Protein AF-A0A1J4SB04-F1 (afdb_monomer_lite)

Sequence (82 aa):
MANRIGELQKGVNFMIEGYAEYKRREYCKDVKCPIQLKLESRKEGSEEYEKTRKRCKHACIHTTYEFHHWLIEKGYLIVKGG

Organism: NCBI:txid1817893

pLDDT: mean 86.62, std 18.42, range [41.75, 98.44]

Radius of gyration: 17.86 Å; chains: 1; bounding box: 34×54×36 Å

Foldseek 3Di:
DDDDPDDDPPDDPDDDPPDDDDDPCPVCVVVVPVLVVQLVVDDPPDPSNVVSVVCCVPPNPDDPVSVVVVCVVVPHDDDDDD

Secondary structure (DSSP, 8-state):
--------------PPTT-PPPPTTHHHHH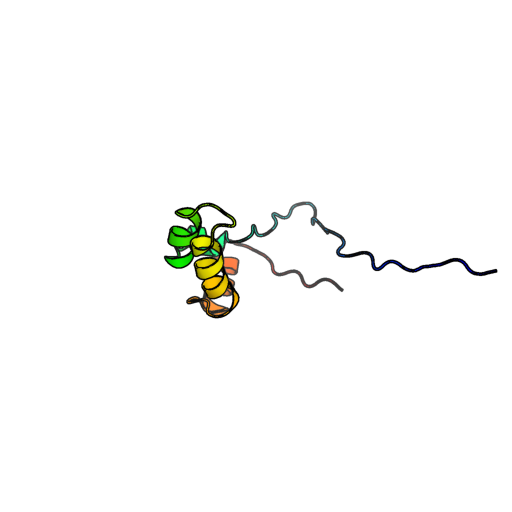TT-HHHHHHHTS-TTSHHHHHHHHHHHHS-SS-HHHHHHHHHHTT-------

Structure (mmCIF, N/CA/C/O backbone):
data_AF-A0A1J4SB04-F1
#
_entry.id   AF-A0A1J4SB04-F1
#
loop_
_atom_site.group_PDB
_atom_site.id
_atom_site.type_symbol
_atom_site.label_atom_id
_atom_site.label_alt_id
_atom_site.label_comp_id
_atom_site.label_asym_id
_atom_site.label_entity_id
_atom_site.label_seq_id
_atom_site.pdbx_PDB_ins_code
_atom_site.Cartn_x
_atom_site.Cartn_y
_atom_site.Cartn_z
_atom_site.occupancy
_atom_site.B_iso_or_equiv
_atom_site.auth_seq_id
_atom_site.auth_comp_id
_atom_site.auth_asym_id
_atom_site.auth_atom_id
_atom_site.pdbx_PDB_model_num
ATOM 1 N N . MET A 1 1 ? 17.764 45.848 12.887 1.00 41.75 1 MET A N 1
ATOM 2 C CA . MET A 1 1 ? 16.601 45.529 12.032 1.00 41.75 1 MET A CA 1
ATOM 3 C C . MET A 1 1 ? 16.453 44.018 12.000 1.00 41.75 1 MET A C 1
ATOM 5 O O . MET A 1 1 ? 17.301 43.354 11.424 1.00 41.75 1 MET A O 1
ATOM 9 N N . ALA A 1 2 ? 15.466 43.469 12.705 1.00 42.41 2 ALA A N 1
ATOM 10 C CA . ALA A 1 2 ? 15.161 42.042 12.674 1.00 42.41 2 ALA A CA 1
ATOM 11 C C . ALA A 1 2 ? 13.980 41.811 11.724 1.00 42.41 2 ALA A C 1
ATOM 13 O O . ALA A 1 2 ? 12.931 42.412 11.935 1.00 42.41 2 ALA A O 1
ATOM 14 N N . ASN A 1 3 ? 14.139 40.954 10.712 1.00 42.41 3 ASN A N 1
ATOM 15 C CA . ASN A 1 3 ? 13.027 40.209 10.110 1.00 42.41 3 ASN A CA 1
ATOM 16 C C . ASN A 1 3 ? 13.588 39.027 9.296 1.00 42.41 3 ASN A C 1
ATOM 18 O O . ASN A 1 3 ? 14.228 39.222 8.271 1.00 42.41 3 ASN A O 1
ATOM 22 N N . ARG A 1 4 ? 13.639 37.839 9.909 1.00 50.56 4 ARG A N 1
ATOM 23 C CA . ARG A 1 4 ? 12.730 36.698 9.667 1.00 50.56 4 ARG A CA 1
ATOM 24 C C . ARG A 1 4 ? 12.819 36.134 8.247 1.00 50.56 4 ARG A C 1
ATOM 26 O O . ARG A 1 4 ? 12.009 36.457 7.392 1.00 50.56 4 ARG A O 1
ATOM 33 N N . ILE A 1 5 ? 13.724 35.175 8.072 1.00 49.78 5 ILE A N 1
ATOM 34 C CA . ILE A 1 5 ? 13.503 34.065 7.138 1.00 49.78 5 ILE A CA 1
ATOM 35 C C . ILE A 1 5 ? 13.388 32.797 7.984 1.00 49.78 5 ILE A C 1
ATOM 37 O O . ILE A 1 5 ? 14.286 31.965 8.060 1.00 49.78 5 ILE A O 1
ATOM 41 N N . GLY A 1 6 ? 12.299 32.732 8.745 1.00 42.94 6 GLY A N 1
ATOM 42 C CA . GLY A 1 6 ? 11.805 31.487 9.301 1.00 42.94 6 GLY A CA 1
ATOM 43 C C . GLY A 1 6 ? 10.618 31.082 8.451 1.00 42.94 6 GLY A C 1
ATOM 44 O O . GLY A 1 6 ? 9.626 31.795 8.479 1.00 42.94 6 GLY A O 1
ATOM 45 N N . GLU A 1 7 ? 10.759 30.006 7.680 1.00 42.56 7 GLU A N 1
ATOM 46 C CA . GLU A 1 7 ? 9.747 28.960 7.496 1.00 42.56 7 GLU A CA 1
ATOM 47 C C . GLU A 1 7 ? 10.262 27.921 6.491 1.00 42.56 7 GLU A C 1
ATOM 49 O O . GLU A 1 7 ? 10.509 28.193 5.319 1.00 42.56 7 GLU A O 1
ATOM 54 N N . LEU A 1 8 ? 10.457 26.704 6.999 1.00 44.34 8 LEU A N 1
ATOM 55 C CA . LEU A 1 8 ? 10.715 25.498 6.227 1.00 44.34 8 LEU A CA 1
ATOM 56 C C . LEU A 1 8 ? 9.606 25.303 5.183 1.00 44.34 8 LEU A C 1
ATOM 58 O O . LEU A 1 8 ? 8.475 24.965 5.542 1.00 44.34 8 LEU A O 1
ATOM 62 N N . GLN A 1 9 ? 9.935 25.433 3.898 1.00 45.03 9 GLN A N 1
ATOM 63 C CA . GLN A 1 9 ? 9.077 24.940 2.825 1.00 45.03 9 GLN A CA 1
ATOM 64 C C . GLN A 1 9 ? 9.052 23.407 2.877 1.00 45.03 9 GLN A C 1
ATOM 66 O O . GLN A 1 9 ? 9.941 22.713 2.387 1.00 45.03 9 GLN A O 1
ATOM 71 N N . LYS A 1 10 ? 8.018 22.865 3.524 1.00 50.25 10 LYS A N 1
ATOM 72 C CA . LYS A 1 10 ? 7.646 21.456 3.420 1.00 50.25 10 LYS A CA 1
ATOM 73 C C . LYS A 1 10 ? 7.298 21.140 1.961 1.00 50.25 10 LYS A C 1
ATOM 75 O O . LYS A 1 10 ? 6.274 21.602 1.481 1.00 50.25 10 LYS A O 1
ATOM 80 N N . GLY A 1 11 ? 8.124 20.306 1.328 1.00 45.97 11 GLY A N 1
ATOM 81 C CA . GLY A 1 11 ? 7.753 19.395 0.242 1.00 45.97 11 GLY A CA 1
ATOM 82 C C . GLY A 1 11 ? 7.279 20.048 -1.054 1.00 45.97 11 GLY A C 1
ATOM 83 O O . GLY A 1 11 ? 6.091 20.297 -1.236 1.00 45.97 11 GLY A O 1
ATOM 84 N N . VAL A 1 12 ? 8.197 20.223 -2.002 1.00 54.97 12 VAL A N 1
ATOM 85 C CA . VAL A 1 12 ? 7.841 20.464 -3.403 1.00 54.97 12 VAL A CA 1
ATOM 86 C C . VAL A 1 12 ? 7.153 19.195 -3.927 1.00 54.97 12 VAL A C 1
ATOM 88 O O . VAL A 1 12 ? 7.784 18.143 -4.001 1.00 54.97 12 VAL A O 1
ATOM 91 N N . ASN A 1 13 ? 5.855 19.262 -4.238 1.00 59.91 13 ASN A N 1
ATOM 92 C CA . ASN A 1 13 ? 5.140 18.176 -4.913 1.00 59.91 13 ASN A CA 1
ATOM 93 C C . ASN A 1 13 ? 5.569 18.166 -6.386 1.00 59.91 13 ASN A C 1
ATOM 95 O O . ASN A 1 13 ? 4.976 18.855 -7.215 1.00 59.91 13 ASN A O 1
ATOM 99 N N . PHE A 1 14 ? 6.668 17.477 -6.685 1.00 64.00 14 PHE A N 1
ATOM 100 C CA . PHE A 1 14 ? 7.220 17.391 -8.032 1.00 64.00 14 PHE A CA 1
ATOM 101 C C . PHE A 1 14 ? 6.489 16.300 -8.819 1.00 64.00 14 PHE A C 1
ATOM 103 O O . PHE A 1 14 ? 6.888 15.138 -8.810 1.00 64.00 14 PHE A O 1
ATOM 110 N N . MET A 1 15 ? 5.405 16.683 -9.495 1.00 76.06 15 MET A N 1
ATOM 111 C CA . MET A 1 15 ? 4.819 15.841 -10.535 1.00 76.06 15 MET A CA 1
ATOM 112 C C . MET A 1 15 ? 5.747 15.850 -11.750 1.00 76.06 15 MET A C 1
ATOM 114 O O . MET A 1 15 ? 6.010 16.906 -12.324 1.00 76.06 15 MET A O 1
ATOM 118 N N . ILE A 1 16 ? 6.248 14.675 -12.130 1.00 84.62 16 ILE A N 1
ATOM 119 C CA . ILE A 1 16 ? 7.068 14.517 -13.333 1.00 84.62 16 ILE A CA 1
ATOM 120 C C . ILE A 1 16 ? 6.121 14.409 -14.526 1.00 84.62 16 ILE A C 1
ATOM 122 O O . ILE A 1 16 ? 5.315 13.481 -14.599 1.00 84.62 16 ILE A O 1
ATOM 126 N N . GLU A 1 17 ? 6.198 15.362 -15.453 1.00 87.69 17 GLU A N 1
ATOM 127 C CA . GLU A 1 17 ? 5.373 15.349 -16.661 1.00 87.69 17 GLU A CA 1
ATOM 128 C C . GLU A 1 17 ? 5.562 14.033 -17.432 1.00 87.69 17 GLU A C 1
ATOM 130 O O . GLU A 1 17 ? 6.685 13.577 -17.647 1.00 87.69 17 GLU A O 1
ATOM 135 N N . GLY A 1 18 ? 4.451 13.395 -17.810 1.00 88.25 18 GLY A N 1
ATOM 136 C CA . GLY A 1 18 ? 4.452 12.085 -18.468 1.00 88.25 18 GLY A CA 1
ATOM 137 C C . GLY A 1 18 ? 4.503 10.874 -17.527 1.00 88.25 18 GLY A C 1
ATOM 138 O O . GLY A 1 18 ? 4.444 9.748 -18.014 1.00 88.25 18 GLY A O 1
ATOM 139 N N . TYR A 1 19 ? 4.557 11.069 -16.203 1.00 89.12 19 TYR A N 1
ATOM 140 C CA . TYR A 1 19 ? 4.573 9.981 -15.218 1.00 89.12 19 TYR A CA 1
ATOM 141 C C . TYR A 1 19 ? 3.321 9.983 -14.337 1.00 89.12 19 TYR A C 1
ATOM 143 O O . TYR A 1 19 ? 2.795 11.029 -13.958 1.00 89.12 19 TYR A O 1
ATOM 151 N N . ALA A 1 20 ? 2.865 8.785 -13.963 1.00 89.44 20 ALA A N 1
ATOM 152 C CA . ALA A 1 20 ? 1.830 8.603 -12.951 1.00 89.44 20 ALA A CA 1
ATOM 153 C C . ALA A 1 20 ? 2.462 8.422 -11.563 1.00 89.44 20 ALA A C 1
ATOM 155 O O . ALA A 1 20 ? 3.398 7.641 -11.390 1.00 89.44 20 ALA A O 1
ATOM 156 N N . GLU A 1 21 ? 1.925 9.113 -10.558 1.00 91.25 21 GLU A N 1
ATOM 157 C CA . GLU A 1 21 ? 2.378 8.964 -9.174 1.00 91.25 21 GLU A CA 1
ATOM 158 C C . GLU A 1 21 ? 1.745 7.747 -8.489 1.00 91.25 21 GLU A C 1
ATOM 160 O O . GLU A 1 21 ? 0.559 7.451 -8.665 1.00 91.25 21 GLU A O 1
ATOM 165 N N . TYR A 1 22 ? 2.528 7.076 -7.640 1.00 93.62 22 TYR A N 1
ATOM 166 C CA . TYR A 1 22 ? 2.027 6.013 -6.773 1.00 93.62 22 TYR A CA 1
ATOM 167 C C . TYR A 1 22 ? 0.988 6.558 -5.789 1.00 93.62 22 TYR A C 1
ATOM 169 O O . TYR A 1 22 ? 1.263 7.471 -5.000 1.00 93.62 22 TYR A O 1
ATOM 177 N N . LYS A 1 23 ? -0.210 5.966 -5.773 1.00 94.38 23 LYS A N 1
ATOM 178 C CA . LYS A 1 23 ? -1.269 6.380 -4.852 1.00 94.38 23 LYS A CA 1
ATOM 179 C C . LYS A 1 23 ? -1.121 5.657 -3.521 1.00 94.38 23 LYS A C 1
ATOM 181 O O . LYS A 1 23 ? -0.869 4.456 -3.428 1.00 94.38 23 LYS A O 1
ATOM 186 N N . ARG A 1 24 ? -1.341 6.388 -2.425 1.00 92.12 24 ARG A N 1
ATOM 187 C CA . ARG A 1 24 ? -1.293 5.814 -1.073 1.00 92.12 24 ARG A CA 1
ATOM 188 C C . ARG A 1 24 ? -2.210 4.583 -0.977 1.00 92.12 24 ARG A C 1
ATOM 190 O O . ARG A 1 24 ? -3.412 4.692 -1.208 1.00 92.12 24 ARG A O 1
ATOM 197 N N . ARG A 1 25 ? -1.637 3.460 -0.516 1.00 95.06 25 ARG A N 1
ATOM 198 C CA . ARG A 1 25 ? -2.287 2.141 -0.324 1.00 95.06 25 ARG A CA 1
ATOM 199 C C . ARG A 1 25 ? -2.695 1.428 -1.618 1.00 95.06 25 ARG A C 1
ATOM 201 O O . ARG A 1 25 ? -3.424 0.446 -1.535 1.00 95.06 25 ARG A O 1
ATOM 208 N N . GLU A 1 26 ? -2.240 1.880 -2.781 1.00 97.75 26 GLU A N 1
ATOM 209 C CA . GLU A 1 26 ? -2.552 1.233 -4.060 1.00 97.75 26 GLU A CA 1
ATOM 210 C C . GLU A 1 26 ? -2.088 -0.227 -4.091 1.00 97.75 26 GLU A C 1
ATOM 212 O O . GLU A 1 26 ? -2.903 -1.106 -4.359 1.00 97.75 26 GLU A O 1
ATOM 217 N N . TYR A 1 27 ? -0.857 -0.501 -3.642 1.00 98.19 27 TYR A N 1
ATOM 218 C CA . TYR A 1 27 ? -0.358 -1.868 -3.459 1.00 98.19 27 TYR A CA 1
ATOM 219 C C . TYR A 1 27 ? -1.282 -2.710 -2.570 1.00 98.19 27 TYR A C 1
ATOM 221 O O . TYR A 1 27 ? -1.769 -3.761 -2.978 1.00 98.19 27 TYR A O 1
ATOM 229 N N . CYS A 1 28 ? -1.577 -2.228 -1.355 1.00 98.19 28 CYS A N 1
ATOM 230 C CA . CYS A 1 28 ? -2.375 -2.973 -0.379 1.00 98.19 28 CYS A CA 1
ATOM 231 C C . CYS A 1 28 ? -3.793 -3.282 -0.879 1.00 98.19 28 CYS A C 1
ATOM 233 O O . CYS A 1 28 ? -4.370 -4.290 -0.474 1.00 98.19 28 CYS A O 1
ATOM 235 N N . LYS A 1 29 ? -4.366 -2.406 -1.713 1.00 98.12 29 LYS A N 1
ATOM 236 C CA . LYS A 1 29 ? -5.668 -2.624 -2.351 1.00 98.12 29 LYS A CA 1
ATOM 237 C C . LYS A 1 29 ? -5.580 -3.696 -3.432 1.00 98.12 29 LYS A C 1
ATOM 239 O O . LYS A 1 29 ? -6.417 -4.594 -3.440 1.00 98.12 29 LYS A O 1
ATOM 244 N N . ASP A 1 30 ? -4.562 -3.627 -4.287 1.00 98.31 30 ASP A N 1
ATOM 245 C CA . ASP A 1 30 ? -4.375 -4.569 -5.394 1.00 98.31 30 ASP A CA 1
ATOM 246 C C . ASP A 1 30 ? -4.166 -6.004 -4.887 1.00 98.31 30 ASP A C 1
ATOM 248 O O . ASP A 1 30 ? -4.866 -6.925 -5.303 1.00 98.31 30 ASP A O 1
ATOM 252 N N . VAL A 1 31 ? -3.306 -6.187 -3.877 1.00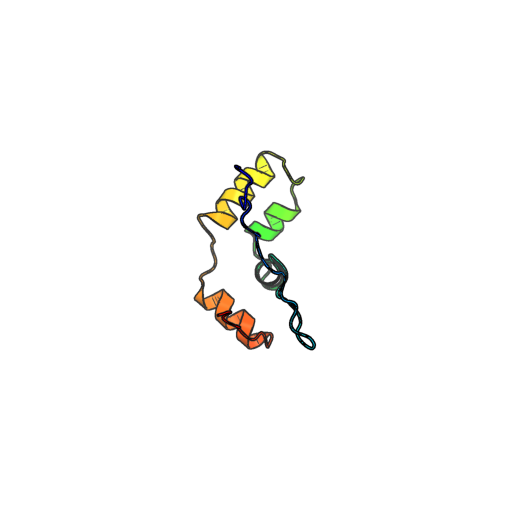 98.00 31 VAL A N 1
ATOM 253 C CA . VAL A 1 31 ? -3.051 -7.508 -3.266 1.00 98.00 31 VAL A CA 1
ATOM 254 C C . VAL A 1 31 ? -4.119 -7.942 -2.256 1.00 98.00 31 VAL A C 1
ATOM 256 O O . VAL A 1 31 ? -3.962 -8.961 -1.585 1.00 98.00 31 VAL A O 1
ATOM 259 N N . LYS A 1 32 ? -5.208 -7.172 -2.112 1.00 98.00 32 LYS A N 1
ATOM 260 C CA . LYS A 1 32 ? -6.316 -7.439 -1.178 1.00 98.00 32 LYS A CA 1
ATOM 261 C C . LYS A 1 32 ? -5.845 -7.674 0.262 1.00 98.00 32 LYS A C 1
ATOM 263 O O . LYS A 1 32 ? -6.289 -8.601 0.941 1.00 98.00 32 LYS A O 1
ATOM 268 N N . CYS A 1 33 ? -4.951 -6.813 0.748 1.00 98.12 33 CYS A N 1
ATOM 269 C CA . CYS A 1 33 ? -4.412 -6.898 2.100 1.00 98.12 33 CYS A CA 1
ATOM 270 C C . CYS A 1 33 ? -5.553 -6.943 3.142 1.00 98.12 33 CYS A C 1
ATOM 272 O O . CYS A 1 33 ? -6.357 -6.005 3.210 1.00 98.12 33 CYS A O 1
ATOM 274 N N . PRO A 1 34 ? -5.615 -7.957 4.025 1.00 97.69 34 PRO A N 1
ATOM 275 C CA . PRO A 1 34 ? -6.700 -8.086 5.001 1.00 97.69 34 PRO A CA 1
ATOM 276 C C . PRO A 1 34 ? -6.743 -6.921 5.999 1.00 97.69 34 PRO A C 1
ATOM 278 O O . PRO A 1 34 ? -7.810 -6.563 6.498 1.00 97.69 34 PRO A O 1
ATOM 281 N N . ILE A 1 35 ? -5.595 -6.289 6.277 1.00 97.19 35 ILE A N 1
ATOM 282 C CA . ILE A 1 35 ? -5.543 -5.087 7.117 1.00 97.19 35 ILE A CA 1
ATOM 283 C C . ILE A 1 35 ? -6.175 -3.892 6.400 1.00 97.19 35 ILE A C 1
ATOM 285 O O . ILE A 1 35 ? -6.899 -3.138 7.042 1.00 97.19 35 ILE A O 1
ATOM 289 N N . GLN A 1 36 ? -5.946 -3.738 5.092 1.00 97.62 36 GLN A N 1
ATOM 290 C CA . GLN A 1 36 ? -6.548 -2.666 4.295 1.00 97.62 36 GLN A CA 1
ATOM 291 C C . GLN A 1 36 ? -8.064 -2.849 4.174 1.00 97.62 36 GLN A C 1
ATOM 293 O O . GLN A 1 36 ? -8.798 -1.898 4.425 1.00 97.62 36 GLN A O 1
ATOM 298 N N . LEU A 1 37 ? -8.535 -4.071 3.907 1.00 97.12 37 LEU A N 1
ATOM 299 C CA . LEU A 1 37 ? -9.969 -4.383 3.862 1.00 97.12 37 LEU A CA 1
ATOM 300 C C . LEU A 1 37 ? -10.654 -4.085 5.203 1.00 97.12 37 LEU A C 1
ATOM 302 O O . LEU A 1 37 ? -11.704 -3.447 5.255 1.00 97.12 37 LEU A O 1
ATOM 306 N N . LYS A 1 38 ? -10.025 -4.487 6.316 1.00 97.06 38 LYS A N 1
ATOM 307 C CA . LYS A 1 38 ? -10.518 -4.166 7.661 1.00 97.06 38 LYS A CA 1
ATOM 308 C C . LYS A 1 38 ? -10.496 -2.666 7.942 1.00 97.06 38 LYS A C 1
ATOM 310 O O . LYS A 1 38 ? -11.343 -2.187 8.682 1.00 97.06 38 LYS A O 1
ATOM 315 N N . LEU A 1 39 ? -9.519 -1.936 7.413 1.00 96.69 39 LEU A N 1
ATOM 316 C CA . LEU A 1 39 ? -9.420 -0.493 7.595 1.00 96.69 39 LEU A CA 1
ATOM 317 C C . LEU A 1 39 ? -10.546 0.238 6.850 1.00 96.69 39 LEU A C 1
ATOM 319 O O . LEU A 1 39 ? -11.148 1.144 7.414 1.00 96.69 39 LEU A O 1
ATOM 323 N N . GLU A 1 40 ? -10.860 -0.187 5.626 1.00 96.50 40 GLU A N 1
ATOM 324 C CA . GLU A 1 40 ? -11.939 0.373 4.797 1.00 96.50 40 GLU A CA 1
ATOM 325 C C . GLU A 1 40 ? -13.336 0.045 5.328 1.00 96.50 40 GLU A C 1
ATOM 327 O O . GLU A 1 40 ? -14.271 0.810 5.116 1.00 96.50 40 GLU A O 1
ATOM 332 N N . SER A 1 41 ? -13.481 -1.044 6.087 1.00 96.62 41 SER A N 1
ATOM 333 C CA . SER A 1 41 ? -14.741 -1.390 6.751 1.00 96.62 41 SER A CA 1
ATOM 334 C C . SER A 1 41 ? -15.022 -0.564 8.018 1.00 96.62 41 SER A C 1
ATOM 336 O O . SER A 1 41 ? -15.979 -0.863 8.735 1.00 96.62 41 SER A O 1
ATOM 338 N N . ARG A 1 42 ? -14.156 0.388 8.392 1.00 96.38 42 ARG A N 1
ATOM 339 C CA . ARG A 1 42 ? -14.286 1.200 9.614 1.00 96.38 42 ARG A CA 1
ATOM 340 C C . ARG A 1 42 ? -14.422 2.670 9.253 1.00 96.38 42 ARG A C 1
ATOM 342 O O . ARG A 1 42 ? -13.808 3.147 8.305 1.00 96.38 42 ARG A O 1
ATOM 349 N N . LYS A 1 43 ? -15.186 3.406 10.061 1.00 96.88 43 LYS A N 1
ATOM 350 C CA . LYS A 1 43 ? -15.290 4.860 9.933 1.00 96.88 43 LYS A CA 1
ATOM 351 C C . LYS A 1 43 ? -13.921 5.485 10.185 1.00 96.88 43 LYS A C 1
ATOM 353 O O . LYS A 1 43 ? -13.326 5.251 11.237 1.00 96.88 43 LYS A O 1
ATOM 358 N N . GLU A 1 44 ? -13.433 6.281 9.244 1.00 95.12 44 GLU A N 1
ATOM 359 C CA . GLU A 1 44 ? -12.171 6.998 9.407 1.00 95.12 44 GLU A CA 1
ATOM 360 C C . GLU A 1 44 ? -12.185 7.861 10.681 1.00 95.12 44 GLU A C 1
ATOM 362 O O . GLU A 1 44 ? -13.196 8.478 11.020 1.00 95.12 44 GLU A O 1
ATOM 367 N N . GLY A 1 45 ? -11.079 7.832 11.429 1.00 94.88 45 GLY A N 1
ATOM 368 C CA . GLY A 1 45 ? -10.940 8.519 12.717 1.00 94.88 45 GLY A CA 1
ATOM 369 C C . GLY A 1 45 ? -11.615 7.834 13.914 1.00 94.88 45 GLY A C 1
ATOM 370 O O . GLY A 1 45 ? -11.428 8.291 15.037 1.00 94.88 45 GLY A O 1
ATOM 371 N N . SER A 1 46 ? -12.365 6.739 13.720 1.00 97.94 46 SER A N 1
ATOM 372 C CA . SER A 1 46 ? -12.849 5.918 14.845 1.00 97.94 46 SER A CA 1
ATOM 373 C C . SER A 1 46 ? -11.697 5.243 15.595 1.00 97.94 46 SER A C 1
ATOM 375 O O . SER A 1 46 ? -10.611 5.031 15.044 1.00 97.94 46 SER A O 1
ATOM 377 N N . GLU A 1 47 ? -11.940 4.847 16.844 1.00 97.88 47 GLU A N 1
ATOM 378 C CA . GLU A 1 47 ? -10.946 4.136 17.649 1.00 97.88 47 GLU A CA 1
ATOM 379 C C . GLU A 1 47 ? -10.508 2.824 16.975 1.00 97.88 47 GLU A C 1
ATOM 381 O O . GLU A 1 47 ? -9.314 2.519 16.897 1.00 97.88 47 GLU A O 1
ATOM 386 N N . GLU A 1 48 ? -11.448 2.068 16.403 1.00 97.12 48 GLU A N 1
ATOM 387 C CA . GLU A 1 48 ? -11.151 0.821 15.700 1.00 97.12 48 GLU A CA 1
ATOM 388 C C . GLU A 1 48 ? -10.374 1.054 14.400 1.00 97.12 48 GLU A C 1
ATOM 390 O O . GLU A 1 48 ? -9.497 0.246 14.054 1.00 97.12 48 GLU A O 1
ATOM 395 N N . TYR A 1 49 ? -10.664 2.149 13.687 1.00 97.81 49 TYR A N 1
ATOM 396 C CA . TYR A 1 49 ? -9.891 2.567 12.518 1.00 97.81 49 TYR A CA 1
ATOM 397 C C . TYR A 1 49 ? -8.454 2.891 12.921 1.00 97.81 49 TYR A C 1
ATOM 399 O O . TYR A 1 49 ? -7.523 2.316 12.358 1.00 97.81 49 TYR A O 1
ATOM 407 N N . GLU A 1 50 ? -8.247 3.723 13.944 1.00 97.81 50 GLU A N 1
ATOM 408 C CA . GLU A 1 50 ? -6.904 4.111 14.383 1.00 97.81 50 GLU A CA 1
ATOM 409 C C . GLU A 1 50 ? -6.113 2.932 14.960 1.00 97.81 50 GLU A C 1
ATOM 411 O O . GLU A 1 50 ? -4.916 2.794 14.689 1.00 97.81 50 GLU A O 1
ATOM 416 N N . LYS A 1 51 ? -6.766 2.010 15.676 1.00 96.38 51 LYS A N 1
ATOM 417 C CA . LYS A 1 51 ? -6.139 0.761 16.134 1.00 96.38 51 LYS A CA 1
ATOM 418 C C . LYS A 1 51 ? -5.680 -0.102 14.956 1.00 96.38 51 LYS A C 1
ATOM 420 O O . LYS A 1 51 ? -4.558 -0.613 14.964 1.00 96.38 51 LYS A O 1
ATOM 425 N N . THR A 1 52 ? -6.505 -0.230 13.917 1.00 96.69 52 THR A N 1
ATOM 426 C CA . THR A 1 52 ? -6.151 -0.974 12.694 1.00 96.69 52 THR A CA 1
ATOM 427 C C . THR A 1 52 ? -5.033 -0.268 11.918 1.00 96.69 52 THR A C 1
ATOM 429 O O . THR A 1 52 ? -4.059 -0.900 11.502 1.00 96.69 52 THR A O 1
ATOM 432 N N . ARG A 1 53 ? -5.102 1.062 11.800 1.00 96.56 53 ARG A N 1
ATOM 433 C CA . ARG A 1 53 ? -4.097 1.906 11.144 1.00 96.56 53 ARG A CA 1
ATOM 434 C C . ARG A 1 53 ? -2.736 1.829 11.833 1.00 96.56 53 ARG A C 1
ATOM 436 O O . ARG A 1 53 ? -1.717 1.738 11.148 1.00 96.56 53 ARG A O 1
ATOM 443 N N . LYS A 1 54 ? -2.698 1.808 13.171 1.00 97.00 54 LYS A N 1
ATOM 444 C CA . LYS A 1 54 ? -1.459 1.618 13.946 1.00 97.00 54 LYS A CA 1
ATOM 445 C C . LYS A 1 54 ? -0.753 0.317 13.576 1.00 97.00 54 LYS A C 1
ATOM 447 O O . LYS A 1 54 ? 0.467 0.340 13.430 1.00 97.00 54 LYS A O 1
ATOM 452 N N . ARG A 1 55 ? -1.498 -0.775 13.363 1.00 93.81 55 ARG A N 1
ATOM 453 C CA . ARG A 1 55 ? -0.928 -2.045 12.890 1.00 93.81 55 ARG A CA 1
ATOM 454 C C . ARG A 1 55 ? -0.335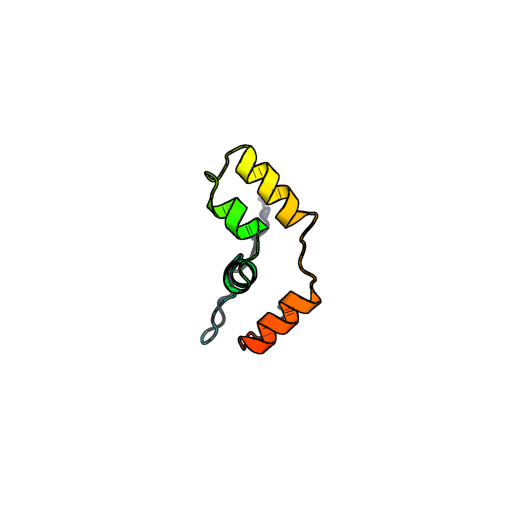 -1.907 11.489 1.00 93.81 55 ARG A C 1
ATOM 456 O O . ARG A 1 55 ? 0.812 -2.279 11.299 1.00 93.81 55 ARG A O 1
ATOM 463 N N . CYS A 1 56 ? -1.056 -1.295 10.547 1.00 94.12 56 CYS A N 1
ATOM 464 C CA . CYS A 1 56 ? -0.532 -1.038 9.199 1.00 94.12 56 CYS A CA 1
ATOM 465 C C . CYS A 1 56 ? 0.771 -0.215 9.211 1.00 94.12 56 CYS A C 1
ATOM 467 O O . CYS A 1 56 ? 1.645 -0.450 8.384 1.00 94.12 56 CYS A O 1
ATOM 469 N N . LYS A 1 57 ? 0.902 0.747 10.135 1.00 94.56 57 LYS A N 1
ATOM 470 C CA . LYS A 1 57 ? 2.059 1.651 10.207 1.00 94.56 57 LYS A CA 1
ATOM 471 C C . LYS A 1 57 ? 3.293 1.031 10.873 1.00 94.56 57 LYS A C 1
ATOM 473 O O . LYS A 1 57 ? 4.400 1.325 10.442 1.00 94.56 57 LYS A O 1
ATOM 478 N N . HIS A 1 58 ? 3.115 0.232 11.926 1.00 96.38 58 HIS A N 1
ATOM 479 C CA . HIS A 1 58 ? 4.235 -0.232 12.764 1.00 96.38 58 HIS A CA 1
ATOM 480 C C . HIS A 1 58 ? 4.486 -1.744 12.690 1.00 96.38 58 HIS A C 1
ATOM 482 O O . HIS A 1 58 ? 5.513 -2.208 13.165 1.00 96.38 58 HIS A O 1
ATOM 488 N N . ALA A 1 59 ? 3.554 -2.514 12.126 1.00 95.44 59 ALA A N 1
ATOM 489 C CA . ALA A 1 59 ? 3.618 -3.972 12.045 1.00 95.44 59 ALA A CA 1
ATOM 490 C C . ALA A 1 59 ? 2.938 -4.455 10.752 1.00 95.44 59 ALA A C 1
ATOM 492 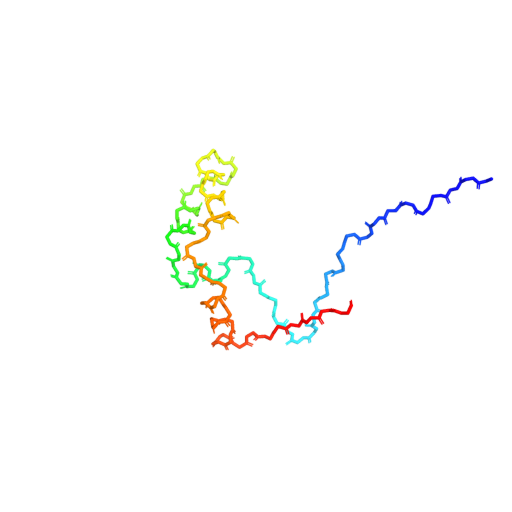O O . ALA A 1 59 ? 1.977 -5.234 10.780 1.00 95.44 59 ALA A O 1
ATOM 493 N N . CYS A 1 60 ? 3.387 -3.906 9.618 1.00 96.62 60 CYS A N 1
ATOM 494 C CA . CYS A 1 60 ? 2.913 -4.323 8.304 1.00 96.62 60 CYS A CA 1
ATOM 495 C C . CYS A 1 60 ? 3.183 -5.822 8.104 1.00 96.62 60 CYS A C 1
ATOM 497 O O . CYS A 1 60 ? 4.245 -6.312 8.474 1.00 96.62 60 CYS A O 1
ATOM 499 N N . ILE A 1 61 ? 2.215 -6.540 7.528 1.00 97.31 61 ILE A N 1
ATOM 500 C CA . ILE A 1 61 ? 2.362 -7.971 7.213 1.00 97.31 61 ILE A CA 1
ATOM 501 C C . ILE A 1 61 ? 3.126 -8.210 5.908 1.00 97.31 61 ILE A C 1
ATOM 503 O O . ILE A 1 61 ? 3.522 -9.337 5.647 1.00 97.31 61 ILE A O 1
ATOM 507 N N . HIS A 1 62 ? 3.291 -7.163 5.096 1.00 97.62 62 HIS A N 1
ATOM 508 C CA . HIS A 1 62 ? 4.026 -7.219 3.843 1.00 97.62 62 HIS A CA 1
ATOM 509 C C . HIS A 1 62 ? 5.454 -6.739 4.043 1.00 97.62 62 HIS A C 1
ATOM 511 O O . HIS A 1 62 ? 5.718 -5.808 4.810 1.00 97.62 62 HIS A O 1
ATOM 517 N N . THR A 1 63 ? 6.358 -7.352 3.299 1.00 97.81 63 THR A N 1
ATOM 518 C CA . THR A 1 63 ? 7.765 -6.988 3.245 1.00 97.81 63 THR A CA 1
ATOM 519 C C . THR A 1 63 ? 8.003 -5.888 2.216 1.00 97.81 63 THR A C 1
ATOM 521 O O . THR A 1 63 ? 7.259 -5.715 1.249 1.00 97.81 63 THR A O 1
ATOM 524 N N . THR A 1 64 ? 9.105 -5.162 2.388 1.00 96.69 64 THR A N 1
ATOM 525 C CA . THR A 1 64 ? 9.587 -4.203 1.387 1.00 96.69 64 THR A CA 1
ATOM 526 C C . THR A 1 64 ? 9.858 -4.881 0.039 1.00 96.69 64 THR A C 1
ATOM 528 O O . THR A 1 64 ? 9.647 -4.276 -1.006 1.00 96.69 64 THR A O 1
ATOM 531 N N . TYR A 1 65 ? 10.301 -6.142 0.052 1.00 97.75 65 TYR A N 1
AT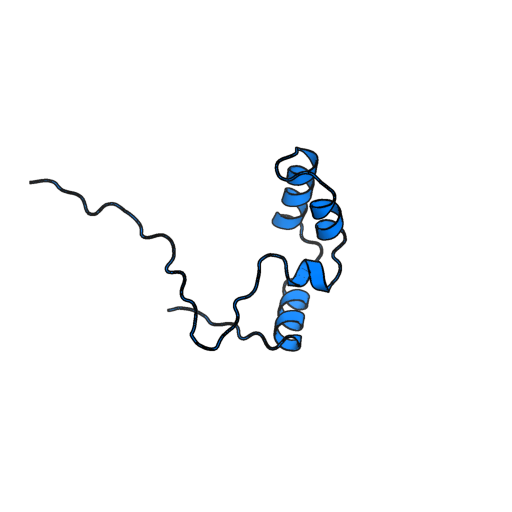OM 532 C CA . TYR A 1 65 ? 10.575 -6.916 -1.158 1.00 97.75 65 TYR A CA 1
ATOM 533 C C . TYR A 1 65 ? 9.310 -7.138 -1.995 1.00 97.75 65 TYR A C 1
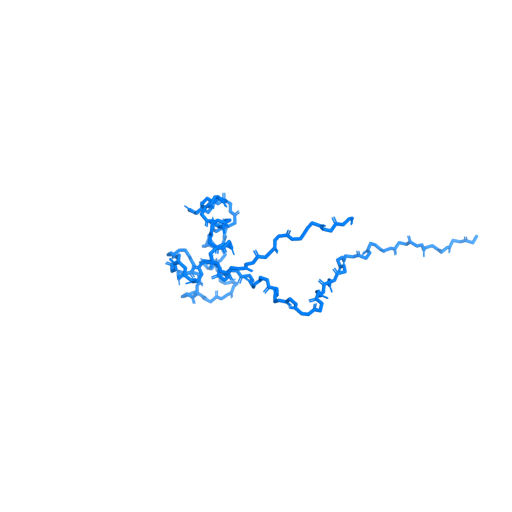ATOM 535 O O . TYR A 1 65 ? 9.309 -6.807 -3.176 1.00 97.75 65 TYR A O 1
ATOM 543 N N . GLU A 1 66 ? 8.219 -7.609 -1.381 1.00 98.44 66 GLU A N 1
ATOM 544 C CA . GLU A 1 66 ? 6.937 -7.812 -2.078 1.00 98.44 66 GLU A CA 1
ATOM 545 C C . GLU A 1 66 ? 6.427 -6.509 -2.705 1.00 98.44 66 GLU A C 1
ATOM 547 O O . GLU A 1 66 ? 6.003 -6.492 -3.858 1.00 98.44 66 GLU A O 1
ATOM 552 N N . PHE A 1 67 ? 6.531 -5.397 -1.970 1.00 97.81 67 PHE A N 1
ATOM 553 C CA . PHE A 1 67 ? 6.135 -4.091 -2.488 1.00 97.81 67 PHE A CA 1
ATOM 554 C C . PHE A 1 67 ? 6.986 -3.654 -3.690 1.00 97.81 67 PHE A C 1
ATOM 556 O O . PHE A 1 67 ? 6.440 -3.197 -4.692 1.00 97.81 67 PHE A O 1
ATOM 563 N N . HIS A 1 68 ? 8.312 -3.804 -3.623 1.00 97.12 68 HIS A N 1
ATOM 564 C CA . HIS A 1 68 ? 9.189 -3.440 -4.738 1.00 97.12 68 HIS A CA 1
ATOM 565 C C . HIS A 1 68 ? 8.972 -4.318 -5.971 1.00 97.12 68 HIS A C 1
ATOM 567 O O . HIS A 1 68 ? 8.959 -3.796 -7.082 1.00 97.12 68 HIS A O 1
ATOM 573 N N . HIS A 1 69 ? 8.764 -5.621 -5.789 1.00 97.88 69 HIS A N 1
ATOM 574 C CA . HIS A 1 69 ? 8.434 -6.512 -6.899 1.00 97.88 69 HIS A CA 1
ATOM 575 C C . HIS A 1 69 ? 7.133 -6.098 -7.576 1.00 97.88 69 HIS A C 1
ATOM 577 O O . HIS A 1 69 ? 7.103 -5.939 -8.794 1.00 97.88 69 HIS A O 1
ATOM 583 N N . TRP A 1 70 ? 6.102 -5.802 -6.788 1.00 98.38 70 TRP A N 1
ATOM 584 C CA . TRP A 1 70 ? 4.843 -5.299 -7.320 1.00 98.38 70 TRP A CA 1
ATOM 585 C C . TRP A 1 70 ? 5.009 -3.981 -8.095 1.00 98.38 70 TRP A C 1
ATOM 587 O O . TRP A 1 70 ? 4.418 -3.817 -9.160 1.00 98.38 70 TRP A O 1
ATOM 597 N N . LEU A 1 71 ? 5.839 -3.046 -7.612 1.00 97.31 71 LEU A N 1
ATOM 598 C CA . LEU A 1 71 ? 6.122 -1.801 -8.339 1.00 97.31 71 LEU A CA 1
ATOM 599 C C . LEU A 1 71 ? 6.727 -2.076 -9.723 1.00 97.31 71 LEU A C 1
ATOM 601 O O . LEU A 1 71 ? 6.286 -1.479 -10.704 1.00 97.31 71 LEU A O 1
ATOM 605 N N . ILE A 1 72 ? 7.696 -2.993 -9.802 1.00 96.50 72 ILE A N 1
ATOM 606 C CA . ILE A 1 72 ? 8.339 -3.392 -11.062 1.00 96.50 72 ILE A CA 1
ATOM 607 C C . ILE A 1 72 ? 7.314 -4.036 -12.003 1.00 96.50 72 ILE A C 1
ATOM 609 O O . ILE A 1 72 ? 7.234 -3.658 -13.169 1.00 96.50 72 ILE A O 1
ATOM 613 N N . GLU A 1 73 ? 6.487 -4.953 -11.497 1.00 97.88 73 GLU A N 1
ATOM 614 C CA . GLU A 1 73 ? 5.441 -5.632 -12.276 1.00 97.88 73 GLU A CA 1
ATOM 615 C C . GLU A 1 73 ? 4.392 -4.664 -12.840 1.00 97.88 73 GLU A C 1
ATOM 617 O O . GLU A 1 73 ? 3.867 -4.881 -13.931 1.00 97.88 73 GLU A O 1
ATOM 622 N N . LYS A 1 74 ? 4.093 -3.578 -12.119 1.00 97.12 74 LYS A N 1
ATOM 623 C CA . LYS A 1 74 ? 3.166 -2.526 -12.565 1.00 97.12 74 LYS A CA 1
ATOM 624 C C . LYS A 1 74 ? 3.829 -1.436 -13.414 1.00 97.12 74 LYS A C 1
ATOM 626 O O . LYS A 1 74 ? 3.137 -0.521 -13.852 1.00 97.12 74 LYS A O 1
ATOM 631 N N . GLY A 1 75 ? 5.137 -1.524 -13.658 1.00 95.44 75 GLY A N 1
ATOM 632 C CA . GLY A 1 75 ? 5.877 -0.570 -14.484 1.00 95.44 75 GLY A CA 1
ATOM 633 C C . GLY A 1 75 ? 6.194 0.762 -13.798 1.00 95.44 75 GLY A C 1
ATOM 634 O O . GLY A 1 75 ? 6.449 1.749 -14.486 1.00 95.44 75 GLY A O 1
ATOM 635 N N . TYR A 1 76 ? 6.186 0.823 -12.461 1.00 95.56 76 TYR A N 1
ATOM 636 C CA . TYR A 1 76 ? 6.634 2.020 -11.746 1.00 95.56 76 TYR A CA 1
ATOM 637 C C . TYR A 1 76 ? 8.152 2.178 -11.827 1.00 95.56 76 TYR A C 1
ATOM 639 O O . TYR A 1 76 ? 8.914 1.215 -11.736 1.00 95.56 76 TYR A O 1
ATOM 647 N N . LEU A 1 77 ? 8.587 3.434 -11.897 1.00 93.00 77 LEU A N 1
ATOM 648 C CA . LEU A 1 77 ? 9.987 3.825 -11.799 1.00 93.00 77 LEU A CA 1
ATOM 649 C C . LEU A 1 77 ? 10.235 4.504 -10.449 1.00 93.00 77 LEU A C 1
ATOM 651 O O . LEU A 1 77 ? 9.508 5.417 -10.057 1.00 93.00 77 LEU A O 1
ATOM 655 N N . ILE A 1 78 ? 11.267 4.059 -9.729 1.00 90.00 78 ILE A N 1
ATOM 656 C CA . ILE A 1 78 ? 11.687 4.683 -8.470 1.00 90.00 78 ILE A CA 1
ATOM 657 C C . ILE A 1 78 ? 12.643 5.824 -8.805 1.00 90.00 78 ILE A C 1
ATOM 659 O O . ILE A 1 78 ? 13.776 5.595 -9.223 1.00 90.00 78 ILE A O 1
ATOM 663 N N . VAL A 1 79 ? 12.190 7.056 -8.595 1.00 88.62 79 VAL A N 1
ATOM 664 C CA . VAL A 1 79 ? 12.994 8.260 -8.819 1.00 88.62 79 VAL A CA 1
ATOM 665 C C . VAL A 1 79 ? 13.500 8.777 -7.475 1.00 88.62 79 VAL A C 1
ATOM 667 O O . VAL A 1 79 ? 12.714 9.069 -6.575 1.00 88.62 79 VAL A O 1
ATOM 670 N N . LYS A 1 80 ? 14.823 8.890 -7.324 1.00 84.31 80 LYS A N 1
ATOM 671 C CA . LYS A 1 80 ? 15.447 9.545 -6.170 1.00 84.31 80 LYS A CA 1
ATOM 672 C C . LYS A 1 80 ? 15.685 11.014 -6.517 1.00 84.31 80 LYS A C 1
ATOM 674 O O . LYS A 1 80 ? 16.473 11.304 -7.412 1.00 84.31 80 LYS A O 1
ATOM 679 N N . GLY A 1 81 ? 15.009 11.918 -5.811 1.00 79.94 81 GLY A N 1
ATOM 680 C CA . GLY A 1 81 ? 15.304 13.351 -5.883 1.00 79.94 81 GLY A CA 1
ATOM 681 C C . GLY A 1 81 ? 16.699 13.673 -5.334 1.00 79.94 81 GLY A C 1
ATOM 682 O O . GLY A 1 81 ? 17.206 12.945 -4.472 1.00 79.94 81 GLY A O 1
ATOM 683 N N . GLY A 1 82 ? 17.307 14.733 -5.872 1.00 61.53 82 GLY A N 1
ATOM 684 C CA . GLY A 1 82 ? 18.556 15.323 -5.377 1.00 61.53 82 GLY A CA 1
ATOM 685 C C . GLY A 1 82 ? 18.355 16.181 -4.137 1.00 61.53 82 GLY A C 1
ATOM 686 O O . GLY A 1 82 ? 17.228 16.694 -3.954 1.00 61.53 82 GLY A O 1
#